Protein AF-A0A7S2GBP8-F1 (afdb_monomer_lite)

pLDDT: mean 87.93, std 7.8, range [59.88, 95.62]

Foldseek 3Di:
DVFVLQCCPVCVPVVQAPDWGWDWDWPDFQNADTDIDIDIDGDHPPDDPVVVVVVVVVSVVVVVVVVVVDDPVVVVVVVVVVVVVVPDDDPDPVVVVVVCVSCVRNVVVPPPD

Radius of gyration: 17.4 Å; chains: 1; bounding box: 40×30×46 Å

Organism: NCBI:txid236787

Sequence (113 aa):
IIKEPAFTTLRTREQLGYVVSAYVMDFGAGRGSPVSTLCVSILSKTHSPPMIEERSKIFLANFLAELSGTSDEDLQKHKASLTTKLLEPPKRLSAEFAQWWGEIQYDDCQWER

InterPro domains:
  IPR011249 Metalloenzyme, LuxS/M16 peptidase-like [SSF63411] (2-112)
  IPR050626 Peptidase M16 [PTHR43690] (1-106)
  IPR054734 Coenzyme PQQ synthesis protein F-like, C-terminal lobe, domain 4 [PF22456] (2-101)

Structure (mmCIF, N/CA/C/O backbone):
data_AF-A0A7S2GBP8-F1
#
_entry.id   AF-A0A7S2GBP8-F1
#
loop_
_atom_site.group_PDB
_atom_site.id
_atom_site.type_symbol
_atom_site.label_atom_id
_atom_site.label_alt_id
_atom_site.label_comp_id
_atom_site.label_asym_id
_atom_site.label_entity_id
_atom_site.label_seq_id
_atom_site.pdbx_PDB_ins_code
_atom_site.Cartn_x
_atom_site.Cartn_y
_atom_site.Cartn_z
_atom_site.occupancy
_atom_site.B_iso_or_equiv
_atom_site.auth_seq_id
_atom_site.auth_comp_id
_atom_site.auth_asym_id
_atom_site.auth_atom_id
_atom_site.pdbx_PDB_model_num
ATOM 1 N N . ILE A 1 1 ? -5.095 4.882 -3.310 1.00 90.12 1 ILE A N 1
ATOM 2 C CA . ILE A 1 1 ? -6.396 4.936 -2.608 1.00 90.12 1 ILE A CA 1
ATOM 3 C C . ILE A 1 1 ? -6.261 4.334 -1.209 1.00 90.12 1 ILE A C 1
ATOM 5 O O . ILE A 1 1 ? -6.113 5.113 -0.290 1.00 90.12 1 ILE A O 1
ATOM 9 N N . ILE A 1 2 ? -6.119 3.011 -1.031 1.00 92.06 2 ILE A N 1
ATOM 10 C CA . ILE A 1 2 ? -6.108 2.355 0.304 1.00 92.06 2 ILE A CA 1
ATOM 11 C C . ILE A 1 2 ? -5.004 2.781 1.296 1.00 92.06 2 ILE A C 1
ATOM 13 O O . ILE A 1 2 ? -5.189 2.683 2.506 1.00 92.06 2 ILE A O 1
ATOM 17 N N . LYS A 1 3 ? -3.847 3.253 0.812 1.00 91.12 3 LYS A N 1
ATOM 18 C CA . LYS A 1 3 ? -2.674 3.538 1.659 1.00 91.12 3 LYS A CA 1
ATOM 19 C C . LYS A 1 3 ? -2.955 4.557 2.770 1.00 91.12 3 LYS A C 1
ATOM 21 O O . LYS A 1 3 ? -2.490 4.365 3.889 1.00 91.12 3 LYS A O 1
ATOM 26 N N . GLU A 1 4 ? -3.672 5.633 2.456 1.00 91.62 4 GLU A N 1
ATOM 27 C CA . GLU A 1 4 ? -3.975 6.697 3.420 1.00 91.62 4 GLU A CA 1
ATOM 28 C C . GLU A 1 4 ? -5.073 6.269 4.415 1.00 91.62 4 GLU A C 1
ATOM 30 O O . GLU A 1 4 ? -4.784 6.295 5.613 1.00 91.62 4 GLU A O 1
ATOM 35 N N . PRO A 1 5 ? -6.224 5.708 3.989 1.00 92.75 5 PRO A N 1
ATOM 36 C CA . PRO A 1 5 ? -7.242 5.181 4.900 1.00 92.75 5 PRO A CA 1
ATOM 37 C C . PRO A 1 5 ? -6.733 4.083 5.839 1.00 92.75 5 PRO A C 1
ATOM 39 O O . PRO A 1 5 ? -7.116 4.053 7.012 1.00 92.75 5 PRO A O 1
ATOM 42 N N . ALA A 1 6 ? -5.843 3.204 5.359 1.00 93.06 6 ALA A N 1
ATOM 43 C CA . ALA A 1 6 ? -5.216 2.172 6.185 1.00 93.06 6 ALA A CA 1
ATOM 44 C C . ALA A 1 6 ? -4.378 2.784 7.312 1.00 93.06 6 ALA A C 1
ATOM 46 O O . ALA A 1 6 ? -4.475 2.355 8.460 1.00 93.06 6 ALA A O 1
ATOM 47 N N . PHE A 1 7 ? -3.592 3.818 7.006 1.00 92.06 7 PHE A N 1
ATOM 48 C CA . PHE A 1 7 ? -2.838 4.545 8.018 1.00 92.06 7 PHE A CA 1
ATOM 49 C C . PHE A 1 7 ? -3.792 5.276 8.974 1.00 92.06 7 PHE A C 1
ATOM 51 O O . PHE A 1 7 ? -3.764 5.051 10.180 1.00 92.06 7 PHE A O 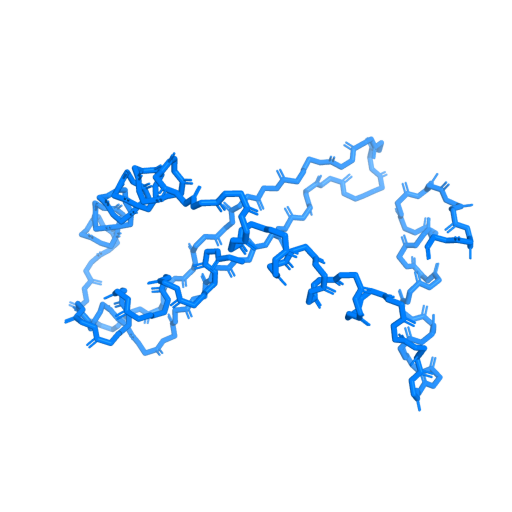1
ATOM 58 N N . THR A 1 8 ? -4.717 6.080 8.459 1.00 93.12 8 THR A N 1
ATOM 59 C CA . THR A 1 8 ? -5.647 6.856 9.288 1.00 93.12 8 THR A CA 1
ATOM 60 C C . THR A 1 8 ? -6.477 5.968 10.225 1.00 93.12 8 THR A C 1
ATOM 62 O O . THR A 1 8 ? -6.626 6.280 11.407 1.00 93.12 8 THR A O 1
ATOM 65 N N . THR A 1 9 ? -6.963 4.820 9.759 1.00 93.31 9 THR A N 1
ATOM 66 C CA . THR A 1 9 ? -7.787 3.925 10.583 1.00 93.31 9 THR A CA 1
ATOM 67 C C . THR A 1 9 ? -6.939 3.102 11.545 1.00 93.31 9 THR A C 1
ATOM 69 O O . THR A 1 9 ? -7.068 3.246 12.758 1.00 93.31 9 THR A O 1
ATOM 72 N N . LEU A 1 10 ? -6.025 2.280 11.030 1.00 92.88 10 LEU A N 1
ATOM 73 C CA . LEU A 1 10 ? -5.317 1.283 11.837 1.00 92.88 10 LEU A CA 1
ATOM 74 C C . LEU A 1 10 ? -4.214 1.916 12.704 1.00 92.88 10 LEU A C 1
ATOM 76 O O . LEU A 1 10 ? -3.960 1.452 13.817 1.00 92.88 10 LEU A 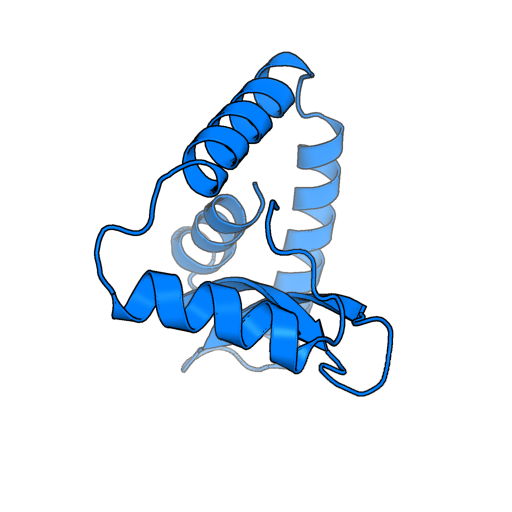O 1
ATOM 80 N N . ARG A 1 11 ? -3.561 2.989 12.225 1.00 91.50 11 ARG A N 1
ATOM 81 C CA . ARG A 1 11 ? -2.495 3.692 12.963 1.00 91.50 11 ARG A CA 1
ATOM 82 C C . ARG A 1 11 ? -3.021 4.822 13.837 1.00 91.50 11 ARG A C 1
ATOM 84 O O . ARG A 1 11 ? -2.607 4.906 14.994 1.00 91.50 11 ARG A O 1
ATOM 91 N N . THR A 1 12 ? -3.844 5.712 13.284 1.00 90.81 12 THR A N 1
ATOM 92 C CA . THR A 1 12 ? -4.232 6.953 13.978 1.00 90.81 12 THR A CA 1
ATOM 93 C C . THR A 1 12 ? -5.433 6.743 14.894 1.00 90.81 12 THR A C 1
ATOM 95 O O . THR A 1 12 ? -5.381 7.148 16.053 1.00 90.81 12 THR A O 1
ATOM 98 N N . ARG A 1 13 ? -6.500 6.093 14.412 1.00 92.62 13 ARG A N 1
ATOM 99 C CA . ARG A 1 13 ? -7.727 5.877 15.200 1.00 92.62 13 ARG A CA 1
ATOM 100 C C . ARG A 1 13 ? -7.607 4.686 16.146 1.00 92.62 13 ARG A C 1
ATOM 102 O O . ARG A 1 13 ? -7.852 4.826 17.337 1.00 92.62 13 ARG A O 1
ATOM 109 N N . GLU A 1 14 ? -7.212 3.529 15.625 1.00 91.44 14 GLU A N 1
ATOM 110 C CA . GLU A 1 14 ? -7.178 2.273 16.387 1.00 91.44 14 GLU A CA 1
ATOM 111 C C . GLU A 1 14 ? -5.857 2.027 17.122 1.00 91.44 14 GLU A C 1
ATOM 113 O O . GLU A 1 14 ? -5.795 1.171 17.998 1.00 91.44 14 GLU A O 1
ATOM 118 N N . GLN A 1 15 ? -4.803 2.775 16.777 1.00 90.88 15 GLN A N 1
ATOM 119 C CA . GLN A 1 15 ? -3.490 2.723 17.431 1.00 90.88 15 GLN A CA 1
ATOM 120 C C . GLN A 1 15 ? -2.895 1.306 17.539 1.00 90.88 15 GLN A C 1
ATOM 122 O O . GLN A 1 15 ? -2.193 0.980 18.498 1.00 90.88 15 GLN A O 1
ATOM 127 N N . LEU A 1 16 ? -3.127 0.462 16.527 1.00 86.62 16 LEU A N 1
ATOM 128 C CA . LEU A 1 16 ? -2.737 -0.951 16.565 1.00 86.62 16 LEU A CA 1
ATOM 129 C C . LEU A 1 16 ? -1.224 -1.163 16.577 1.00 86.62 16 LEU A C 1
ATOM 131 O O . LEU A 1 16 ? -0.755 -2.198 17.038 1.00 86.62 16 LEU A O 1
ATOM 135 N N . GLY A 1 17 ? -0.438 -0.207 16.092 1.00 83.75 17 GLY A N 1
ATOM 136 C CA . GLY A 1 17 ? 1.017 -0.305 16.043 1.00 83.75 17 GLY A CA 1
ATOM 137 C C . GLY A 1 17 ? 1.655 1.011 15.632 1.00 83.75 17 GLY A C 1
ATOM 138 O O . GLY A 1 17 ? 0.951 1.929 15.234 1.00 83.75 17 GLY A O 1
ATOM 139 N N . TYR A 1 18 ? 2.982 1.127 15.729 1.00 79.81 18 TYR A N 1
ATOM 140 C CA . TYR A 1 18 ? 3.687 2.340 15.286 1.00 79.81 18 TYR A CA 1
ATOM 141 C C . TYR A 1 18 ? 3.891 2.356 13.766 1.00 79.81 18 TYR A C 1
ATOM 143 O O . TYR A 1 18 ? 3.751 3.406 13.136 1.00 79.81 18 TYR A O 1
ATOM 151 N N . VAL A 1 19 ? 4.196 1.191 13.185 1.00 87.75 19 VAL A N 1
ATOM 152 C CA . VAL A 1 19 ? 4.395 1.017 11.742 1.00 87.75 19 VAL A CA 1
ATOM 153 C C . VAL A 1 19 ? 3.165 0.327 11.174 1.00 87.75 19 VAL A C 1
ATOM 155 O O . VAL A 1 19 ? 2.883 -0.816 11.525 1.00 87.75 19 VAL A O 1
ATOM 158 N N . VAL A 1 20 ? 2.445 1.030 10.306 1.00 92.12 20 VAL A N 1
ATOM 159 C CA . VAL A 1 20 ? 1.309 0.507 9.543 1.00 92.12 20 VAL A CA 1
ATOM 160 C C . VAL A 1 20 ? 1.514 0.909 8.093 1.00 92.12 20 VAL A C 1
ATOM 162 O O . VAL A 1 20 ? 1.712 2.090 7.799 1.00 92.12 20 VAL A O 1
ATOM 165 N N . SER A 1 21 ? 1.467 -0.055 7.184 1.00 91.44 21 SER A N 1
ATOM 166 C CA . SER A 1 21 ? 1.552 0.201 5.751 1.00 91.44 21 SER A CA 1
ATOM 167 C C . SER A 1 21 ? 0.603 -0.703 4.973 1.00 91.44 21 SER A C 1
ATOM 169 O O . SER A 1 21 ? 0.417 -1.869 5.306 1.00 91.44 21 SER A O 1
ATOM 171 N N . ALA A 1 22 ? 0.017 -0.148 3.913 1.00 93.31 22 ALA A N 1
ATOM 172 C CA . ALA A 1 22 ? -0.688 -0.901 2.886 1.00 93.31 22 ALA A CA 1
ATOM 173 C C . ALA A 1 22 ? -0.022 -0.626 1.535 1.00 93.31 22 ALA A C 1
ATOM 175 O O . ALA A 1 22 ? 0.233 0.535 1.188 1.00 93.31 22 ALA A O 1
ATOM 176 N N . TYR A 1 23 ? 0.310 -1.685 0.807 1.00 91.94 23 TYR A N 1
ATOM 177 C CA . TYR A 1 23 ? 1.048 -1.616 -0.451 1.00 91.94 23 TYR A CA 1
ATOM 178 C C . TYR A 1 23 ? 0.764 -2.843 -1.319 1.00 91.94 23 TYR A C 1
ATOM 180 O O . TYR A 1 23 ? 0.251 -3.852 -0.839 1.00 91.94 23 TYR A O 1
ATOM 188 N N . VAL A 1 24 ? 1.081 -2.731 -2.606 1.00 90.31 24 VAL A N 1
ATOM 189 C CA . VAL A 1 24 ? 1.045 -3.858 -3.540 1.00 90.31 24 VAL A CA 1
ATOM 190 C C . VAL A 1 24 ? 2.426 -4.499 -3.560 1.00 90.31 24 VAL A C 1
ATOM 192 O O . VAL A 1 24 ? 3.434 -3.791 -3.542 1.00 90.31 24 VAL A O 1
ATOM 195 N N . MET A 1 25 ? 2.460 -5.824 -3.550 1.00 86.62 25 MET A N 1
ATOM 196 C CA . MET A 1 25 ? 3.664 -6.624 -3.719 1.00 86.62 25 MET A CA 1
ATOM 197 C C . MET A 1 25 ? 3.407 -7.664 -4.801 1.00 86.62 25 MET A C 1
ATOM 199 O O . MET A 1 25 ? 2.388 -8.351 -4.765 1.00 86.62 25 MET A O 1
ATOM 203 N N . ASP A 1 26 ? 4.353 -7.802 -5.720 1.00 85.06 26 ASP A N 1
ATOM 204 C CA . ASP A 1 26 ? 4.322 -8.837 -6.743 1.00 85.06 26 ASP A CA 1
ATOM 205 C C . ASP A 1 26 ? 5.076 -10.074 -6.251 1.00 85.06 26 ASP A C 1
ATOM 207 O O . ASP A 1 26 ? 6.228 -9.995 -5.815 1.00 85.06 26 ASP A O 1
ATOM 211 N N . PHE A 1 27 ? 4.415 -11.230 -6.296 1.00 81.06 27 PHE A N 1
ATOM 212 C CA . PHE A 1 27 ? 5.020 -12.518 -5.967 1.00 81.06 27 PHE A CA 1
ATOM 213 C C . PHE A 1 27 ? 5.341 -13.305 -7.235 1.00 81.06 27 PHE A C 1
ATOM 215 O O . PHE A 1 27 ? 4.555 -13.336 -8.180 1.00 81.06 27 PHE A O 1
ATOM 222 N N . GLY A 1 28 ? 6.482 -13.999 -7.223 1.00 74.75 28 GLY A N 1
ATOM 223 C CA . GLY A 1 28 ? 6.878 -14.889 -8.318 1.00 74.75 28 GLY A CA 1
ATOM 224 C C . GLY A 1 28 ? 7.662 -14.220 -9.448 1.00 74.75 28 GLY A C 1
ATOM 225 O O . GLY A 1 28 ? 7.725 -14.792 -10.533 1.00 74.75 28 GLY A O 1
ATOM 226 N N . ALA A 1 29 ? 8.287 -13.063 -9.195 1.00 64.25 29 ALA A N 1
ATOM 227 C CA . ALA A 1 29 ? 9.210 -12.420 -10.134 1.00 64.25 29 ALA A CA 1
ATOM 228 C C . ALA A 1 29 ? 10.212 -13.440 -10.719 1.00 64.25 29 ALA A C 1
ATOM 230 O O . ALA A 1 29 ? 10.865 -14.171 -9.966 1.00 64.25 29 ALA A O 1
ATOM 231 N N . GLY A 1 30 ? 10.294 -13.520 -12.051 1.00 62.66 30 GLY A N 1
ATOM 232 C CA . GLY A 1 30 ? 11.181 -14.441 -12.771 1.00 62.66 30 GLY A CA 1
ATOM 233 C C . GLY A 1 30 ? 10.686 -15.890 -12.908 1.00 62.66 30 GLY A C 1
ATOM 234 O O . GLY A 1 30 ? 11.446 -16.750 -13.345 1.00 62.66 30 GLY A O 1
ATOM 235 N N . ARG A 1 31 ? 9.435 -16.204 -12.533 1.00 63.53 31 ARG A N 1
ATOM 236 C CA . ARG A 1 31 ? 8.804 -17.527 -12.754 1.00 63.53 31 ARG A CA 1
ATOM 237 C C . ARG A 1 31 ? 7.600 -17.468 -13.709 1.00 63.53 31 ARG A C 1
ATOM 239 O O . AR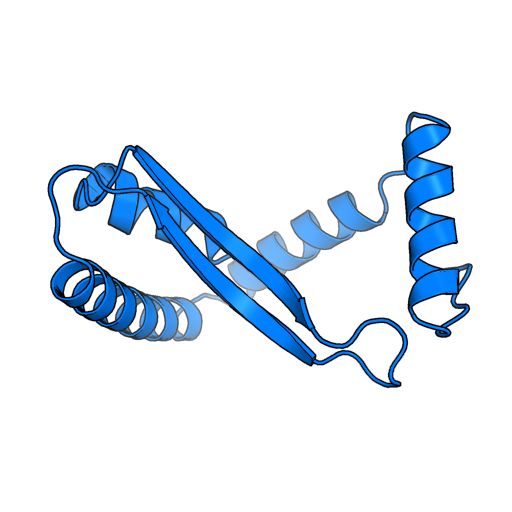G A 1 31 ? 6.719 -18.322 -13.623 1.00 63.53 31 ARG A O 1
ATOM 246 N N . GLY A 1 32 ? 7.560 -16.477 -14.601 1.00 68.31 32 GLY A N 1
ATOM 247 C CA . GLY A 1 32 ? 6.423 -16.180 -15.481 1.00 68.31 32 GLY A CA 1
ATOM 248 C C . GLY A 1 32 ? 5.608 -14.983 -14.981 1.00 68.31 32 GLY A C 1
ATOM 249 O O . GLY A 1 32 ? 6.172 -14.071 -14.382 1.00 68.31 32 GLY A O 1
ATOM 250 N N . SER A 1 33 ? 4.287 -14.989 -15.212 1.00 69.81 33 SER A N 1
ATOM 251 C CA . SER A 1 33 ? 3.407 -13.868 -14.850 1.00 69.81 33 SER A CA 1
ATOM 252 C C . SER A 1 33 ? 3.351 -13.651 -13.330 1.00 69.81 33 SER A C 1
ATOM 254 O O . SER A 1 33 ? 2.894 -14.546 -12.609 1.00 69.81 33 SER A O 1
ATOM 256 N N . PRO A 1 34 ? 3.782 -12.483 -12.823 1.00 75.00 34 PRO A N 1
ATOM 257 C CA . PRO A 1 34 ? 3.740 -12.192 -11.399 1.00 75.00 34 PRO A CA 1
ATOM 258 C C . PRO A 1 34 ? 2.297 -12.104 -10.892 1.00 75.00 34 PRO A C 1
ATOM 260 O O . PRO A 1 34 ? 1.392 -11.646 -11.591 1.00 75.00 34 PRO A O 1
ATOM 263 N N . VAL A 1 35 ? 2.084 -12.521 -9.643 1.00 84.62 35 VAL A N 1
ATOM 264 C CA . VAL A 1 35 ? 0.797 -12.354 -8.958 1.00 84.62 35 VAL A CA 1
ATOM 265 C C . VAL A 1 35 ? 0.874 -11.128 -8.061 1.00 84.62 35 VAL A C 1
ATOM 267 O O . VAL A 1 35 ? 1.539 -11.148 -7.020 1.00 84.62 35 VAL A O 1
ATOM 270 N N . SER A 1 36 ? 0.165 -10.067 -8.441 1.00 86.38 36 SER A N 1
ATOM 271 C CA . SER A 1 36 ? 0.046 -8.863 -7.621 1.00 86.38 36 SER A CA 1
ATOM 272 C C . SER A 1 36 ? -0.859 -9.111 -6.419 1.00 86.38 36 SER A C 1
ATOM 274 O O . SER A 1 36 ? -2.016 -9.512 -6.550 1.00 86.38 36 SER A O 1
ATOM 276 N N . THR A 1 37 ? -0.333 -8.846 -5.227 1.00 89.25 37 THR A N 1
ATOM 277 C CA . THR A 1 37 ? -1.017 -9.055 -3.949 1.00 89.25 37 THR A CA 1
ATOM 278 C C . THR A 1 37 ? -1.108 -7.747 -3.176 1.00 89.25 37 THR A C 1
ATOM 280 O O . THR A 1 37 ? -0.148 -6.979 -3.103 1.00 89.25 37 THR A O 1
ATOM 283 N N . LEU A 1 38 ? -2.265 -7.491 -2.564 1.00 90.94 38 LEU A N 1
ATOM 284 C CA . LEU A 1 38 ? -2.430 -6.403 -1.607 1.00 90.94 38 LEU A CA 1
ATOM 285 C C . LEU A 1 38 ? -1.954 -6.861 -0.225 1.00 90.94 38 LEU A C 1
ATOM 287 O O . LEU A 1 38 ? -2.526 -7.775 0.365 1.00 90.94 38 LEU A O 1
ATOM 291 N N . CYS A 1 39 ? -0.949 -6.178 0.309 1.00 91.88 39 CYS A N 1
ATOM 292 C CA . CYS A 1 39 ? -0.382 -6.456 1.620 1.00 91.88 39 CYS A CA 1
ATOM 293 C C . CYS A 1 39 ? -0.727 -5.335 2.603 1.00 91.88 39 CYS A C 1
ATOM 295 O O . CYS A 1 39 ? -0.546 -4.152 2.303 1.00 91.88 39 CYS A O 1
ATOM 297 N N . VAL A 1 40 ? -1.171 -5.715 3.803 1.00 91.94 40 VAL A N 1
ATOM 298 C CA . VAL A 1 40 ? -1.285 -4.827 4.968 1.00 91.94 40 VAL A CA 1
ATOM 299 C C . VAL A 1 40 ? -0.300 -5.323 6.020 1.00 91.94 40 V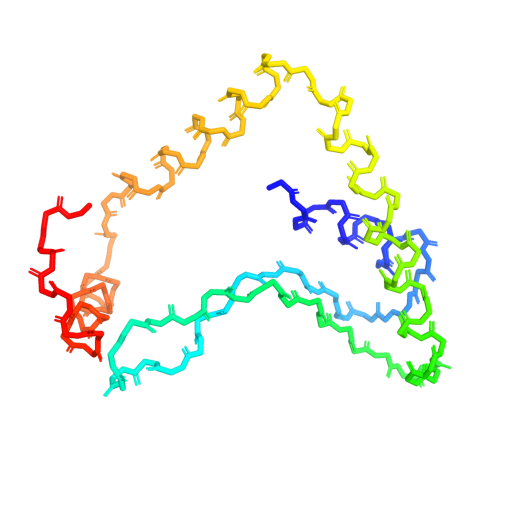AL A C 1
ATOM 301 O O . VAL A 1 40 ? -0.395 -6.456 6.483 1.00 91.94 40 VAL A O 1
ATOM 304 N N . SER A 1 41 ? 0.677 -4.494 6.374 1.00 92.12 41 SER A N 1
ATOM 305 C CA . SER A 1 41 ? 1.716 -4.827 7.349 1.00 92.12 41 SER A CA 1
ATOM 306 C C . SER A 1 41 ? 1.596 -3.924 8.570 1.00 92.12 41 SER A C 1
ATOM 308 O O . SER A 1 41 ? 1.578 -2.698 8.446 1.00 92.12 41 SER A O 1
ATOM 310 N N . ILE A 1 42 ? 1.525 -4.533 9.755 1.00 93.69 42 ILE A N 1
ATOM 311 C CA . ILE A 1 42 ? 1.374 -3.834 11.034 1.00 93.69 42 ILE A CA 1
ATOM 312 C C . ILE A 1 42 ? 2.421 -4.371 12.005 1.00 93.69 42 ILE A C 1
ATOM 314 O O . ILE A 1 42 ? 2.462 -5.566 12.288 1.00 93.69 42 ILE A O 1
ATOM 318 N N . LEU A 1 43 ? 3.249 -3.476 12.542 1.00 92.06 43 LEU A N 1
ATOM 319 C CA . LEU A 1 43 ? 4.175 -3.785 13.626 1.00 92.06 43 LEU A CA 1
ATOM 320 C C . LEU A 1 43 ? 3.615 -3.244 14.941 1.00 92.06 43 LEU A C 1
ATOM 322 O O . LEU A 1 43 ? 3.604 -2.028 15.176 1.00 92.06 43 LEU A O 1
ATOM 326 N N . SER A 1 44 ? 3.193 -4.160 15.810 1.00 91.62 44 SER A N 1
ATOM 327 C CA . SER A 1 44 ? 2.695 -3.853 17.149 1.00 91.62 44 SER A CA 1
ATOM 328 C C . SER A 1 44 ? 3.606 -4.412 18.231 1.00 91.62 44 SER A C 1
ATOM 330 O O . SER A 1 44 ? 4.168 -5.493 18.080 1.00 91.62 44 SER A O 1
ATOM 332 N N . LYS A 1 45 ? 3.723 -3.678 19.341 1.00 88.88 45 LYS A N 1
ATOM 333 C CA . LYS A 1 45 ? 4.343 -4.171 20.583 1.00 88.88 45 LYS A CA 1
ATOM 334 C C . LYS A 1 45 ? 3.310 -4.611 21.622 1.00 88.88 45 LYS A C 1
ATOM 336 O O . LYS A 1 45 ? 3.670 -5.283 22.578 1.00 88.88 45 LYS A O 1
ATOM 341 N N . THR A 1 46 ? 2.062 -4.176 21.468 1.00 89.50 46 THR A N 1
ATOM 342 C CA . THR A 1 46 ? 1.027 -4.247 22.509 1.00 89.50 46 THR A CA 1
ATOM 343 C C . THR A 1 46 ? -0.129 -5.165 22.135 1.00 89.50 46 THR A C 1
ATOM 345 O O . THR A 1 46 ? -0.754 -5.731 23.024 1.00 89.50 46 THR A O 1
ATOM 348 N N . HIS A 1 47 ? -0.406 -5.334 20.842 1.00 91.12 47 HIS A N 1
ATOM 349 C CA . HIS A 1 47 ? -1.525 -6.135 20.353 1.00 91.12 47 HIS A CA 1
ATOM 350 C C . HIS A 1 47 ? -1.038 -7.480 19.816 1.00 91.12 47 HIS A C 1
ATOM 352 O O . HIS A 1 47 ? 0.024 -7.570 19.196 1.00 91.12 47 HIS A O 1
ATOM 358 N N . SER A 1 48 ? -1.826 -8.529 20.048 1.00 93.31 48 SER A N 1
ATOM 359 C CA . SER A 1 48 ? -1.517 -9.875 19.572 1.00 93.31 48 SER A CA 1
ATOM 360 C C . SER A 1 48 ? -1.825 -10.027 18.073 1.00 93.31 48 SER A C 1
ATOM 362 O O . SER A 1 48 ? -2.718 -9.347 17.556 1.00 93.31 48 SER A O 1
ATOM 364 N N . PRO A 1 49 ? -1.136 -10.940 17.359 1.00 93.19 49 PRO A N 1
ATOM 365 C CA . PRO A 1 49 ? -1.394 -11.169 15.938 1.00 93.19 49 PRO A CA 1
ATOM 366 C C . PRO A 1 49 ? -2.864 -11.475 15.586 1.00 93.19 49 PRO A C 1
ATOM 368 O O . PRO A 1 49 ? -3.349 -10.877 14.627 1.00 93.19 49 PRO A O 1
ATOM 371 N N . PRO A 1 50 ? -3.619 -12.294 16.353 1.00 95.19 50 PRO A N 1
ATOM 372 C CA . PRO A 1 50 ? -5.029 -12.558 16.044 1.00 95.19 50 PRO A CA 1
ATOM 373 C C . PRO A 1 50 ? -5.920 -11.312 16.112 1.00 95.19 50 PRO A C 1
ATOM 375 O O . PRO A 1 50 ? -6.776 -11.119 15.253 1.00 95.19 50 PRO A O 1
ATOM 378 N N . MET A 1 51 ? -5.691 -10.424 17.090 1.00 93.00 51 MET A N 1
ATOM 379 C CA . MET A 1 51 ? -6.435 -9.161 17.182 1.00 93.00 51 MET A CA 1
ATOM 380 C C . MET A 1 51 ? -6.133 -8.258 15.985 1.00 93.00 51 MET A C 1
ATOM 382 O O . MET A 1 51 ? -7.031 -7.642 15.419 1.00 93.00 51 MET A O 1
ATOM 386 N N . ILE A 1 52 ? -4.864 -8.184 15.581 1.00 93.31 52 ILE A N 1
ATOM 387 C CA . ILE A 1 52 ? -4.447 -7.388 14.423 1.00 93.31 52 ILE A CA 1
ATOM 388 C C . ILE A 1 52 ? -5.094 -7.925 13.144 1.00 93.31 52 ILE A C 1
ATOM 390 O O . ILE A 1 52 ? -5.566 -7.138 12.323 1.00 93.31 52 ILE A O 1
ATOM 394 N N . GLU A 1 53 ? -5.144 -9.246 12.978 1.00 94.00 53 GLU A N 1
ATOM 395 C CA . GLU A 1 53 ? -5.799 -9.891 11.842 1.00 94.00 53 GLU A CA 1
ATOM 396 C C . GLU A 1 53 ? -7.296 -9.556 11.793 1.00 94.00 53 GLU A C 1
ATOM 398 O O . GLU A 1 53 ? -7.796 -9.129 10.752 1.00 94.00 53 GLU A O 1
ATOM 403 N N . GLU A 1 54 ? -8.003 -9.693 12.916 1.00 95.25 54 GLU A N 1
ATOM 404 C CA . GLU A 1 54 ? -9.429 -9.373 13.019 1.00 95.25 54 GLU A CA 1
ATOM 405 C C . GLU A 1 54 ? -9.705 -7.911 12.645 1.00 95.25 54 GLU A C 1
ATOM 407 O O . GLU A 1 54 ? -10.538 -7.628 11.779 1.00 95.25 54 GLU A O 1
ATOM 412 N N . ARG A 1 55 ? -8.956 -6.970 13.229 1.00 94.25 55 ARG A N 1
ATOM 413 C CA . ARG A 1 55 ? -9.105 -5.538 12.930 1.00 94.25 55 ARG A CA 1
ATOM 414 C C . ARG A 1 55 ? -8.763 -5.212 11.480 1.00 94.25 55 ARG A C 1
ATOM 416 O O . ARG A 1 55 ? -9.457 -4.413 10.856 1.00 94.25 55 ARG A O 1
ATOM 423 N N . SER A 1 56 ? -7.758 -5.875 10.913 1.00 93.62 56 SER A N 1
ATOM 424 C CA . SER A 1 56 ? -7.404 -5.722 9.498 1.00 93.62 56 SER A CA 1
ATOM 425 C C . SER A 1 56 ? -8.527 -6.209 8.579 1.00 93.62 56 SER A C 1
ATOM 427 O O . SER A 1 56 ? -8.845 -5.531 7.604 1.00 93.62 56 SER A O 1
ATOM 429 N N . LYS A 1 57 ? -9.179 -7.335 8.900 1.00 94.81 57 LYS A N 1
ATOM 430 C CA . LYS A 1 57 ? -10.339 -7.841 8.144 1.00 94.81 57 LYS A CA 1
ATOM 431 C C . LYS A 1 57 ? -11.523 -6.878 8.205 1.00 94.81 57 LYS A C 1
ATOM 433 O O . LYS A 1 57 ? -12.119 -6.589 7.170 1.00 94.81 57 LYS A O 1
ATOM 438 N N . ILE A 1 58 ? -11.827 -6.344 9.390 1.00 95.62 58 ILE A N 1
ATOM 439 C CA . ILE A 1 58 ? -12.889 -5.343 9.574 1.00 95.62 58 ILE A CA 1
ATOM 440 C C . ILE A 1 58 ? -12.583 -4.081 8.760 1.00 95.62 58 ILE A C 1
ATOM 442 O O . ILE A 1 58 ? -13.450 -3.584 8.042 1.00 95.62 58 ILE A O 1
ATOM 446 N N . PHE A 1 59 ? -11.344 -3.587 8.817 1.00 95.12 59 PHE A N 1
ATOM 447 C CA . PHE A 1 59 ? -10.910 -2.448 8.010 1.00 95.12 59 PHE A CA 1
ATOM 448 C C . PHE A 1 59 ? -11.095 -2.705 6.511 1.00 95.12 59 PHE A C 1
ATOM 450 O O . PHE A 1 59 ? -11.661 -1.858 5.827 1.00 95.12 59 PHE A O 1
ATOM 457 N N . LEU A 1 60 ? -10.666 -3.864 6.001 1.00 94.81 60 LEU A N 1
ATOM 458 C CA . LEU A 1 60 ? -10.796 -4.198 4.580 1.00 94.81 60 LEU A CA 1
ATOM 459 C C . LEU A 1 60 ? -12.260 -4.259 4.129 1.00 94.81 60 LEU A C 1
ATOM 461 O O . LEU A 1 60 ? -12.581 -3.744 3.060 1.00 94.81 60 LEU A O 1
ATOM 465 N N . ALA A 1 61 ? -13.147 -4.837 4.943 1.00 95.06 61 ALA A N 1
ATOM 466 C CA . ALA A 1 61 ? -14.578 -4.883 4.646 1.00 95.06 61 ALA A CA 1
ATOM 467 C C . ALA A 1 61 ? -15.192 -3.474 4.581 1.00 95.06 61 ALA A C 1
ATOM 469 O O . ALA A 1 61 ? -15.900 -3.147 3.628 1.00 95.06 61 ALA A O 1
ATOM 470 N N . ASN A 1 62 ? -14.866 -2.617 5.552 1.00 94.00 62 ASN A N 1
ATOM 471 C CA . ASN A 1 62 ? -15.346 -1.234 5.589 1.00 94.00 62 ASN A CA 1
ATOM 472 C C . ASN A 1 62 ? -14.791 -0.406 4.424 1.00 94.00 62 ASN A C 1
ATOM 474 O O . ASN A 1 62 ? -15.534 0.325 3.773 1.00 94.00 62 ASN A O 1
ATOM 478 N N . PHE A 1 63 ? -13.500 -0.556 4.127 1.00 93.56 63 PHE A N 1
ATOM 479 C CA . PHE A 1 63 ? -12.853 0.138 3.021 1.00 93.56 63 PHE A CA 1
ATOM 480 C C . PHE A 1 63 ? -13.441 -0.274 1.666 1.00 93.56 63 PHE A C 1
ATOM 482 O O . PHE A 1 63 ? -13.586 0.564 0.783 1.00 93.56 63 PHE A O 1
ATOM 489 N N . LEU A 1 64 ? -13.823 -1.542 1.486 1.00 93.25 64 LEU A N 1
ATOM 490 C CA . LEU A 1 64 ? -14.475 -1.997 0.256 1.00 93.25 64 LEU A CA 1
ATOM 491 C C . LEU A 1 64 ? -15.860 -1.358 0.065 1.00 93.25 64 LEU A C 1
ATOM 493 O O . LEU A 1 64 ? -16.215 -0.985 -1.057 1.00 93.25 64 LEU A O 1
ATOM 497 N N . ALA A 1 65 ? -16.621 -1.183 1.147 1.00 92.50 65 ALA A N 1
ATOM 498 C CA . ALA A 1 65 ? -17.893 -0.464 1.108 1.00 92.50 65 ALA A CA 1
ATOM 499 C C . ALA A 1 65 ? -17.694 1.025 0.764 1.00 92.50 65 ALA A C 1
ATOM 501 O O . ALA A 1 65 ? -18.395 1.555 -0.095 1.00 92.50 65 ALA A O 1
ATOM 502 N N . GLU A 1 66 ? -16.699 1.677 1.370 1.00 91.25 66 GLU A N 1
ATOM 503 C CA . GLU A 1 66 ? -16.327 3.067 1.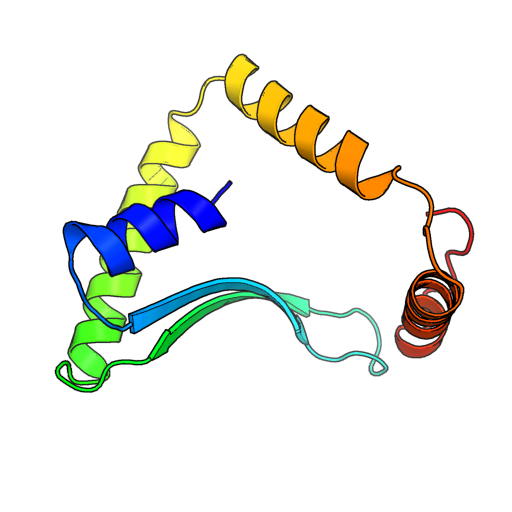071 1.00 91.25 66 GLU A CA 1
ATOM 504 C C . GLU A 1 66 ? -15.874 3.241 -0.388 1.00 91.25 66 GLU A C 1
ATOM 506 O O . GLU A 1 66 ? -16.317 4.155 -1.085 1.00 91.25 66 GLU A O 1
ATOM 511 N N . LEU A 1 67 ? -15.051 2.315 -0.887 1.00 91.19 67 LEU A N 1
ATOM 512 C CA . LEU A 1 67 ? -14.575 2.322 -2.267 1.00 91.19 67 LEU A CA 1
ATOM 513 C C . LEU A 1 67 ? -15.729 2.176 -3.267 1.00 91.19 67 LEU A C 1
ATOM 515 O O . LEU A 1 67 ? -15.725 2.831 -4.304 1.00 91.19 67 LEU A O 1
ATOM 519 N N . SER A 1 68 ? -16.732 1.359 -2.940 1.00 90.44 68 SER A N 1
ATOM 520 C CA . SER A 1 68 ? -17.925 1.169 -3.778 1.00 90.44 68 SER A CA 1
ATOM 521 C C . SER A 1 68 ? -18.826 2.409 -3.818 1.00 90.44 68 SER A C 1
ATOM 523 O O . SER A 1 68 ? -19.557 2.601 -4.784 1.00 90.44 68 SER A O 1
ATOM 525 N N . GLY A 1 69 ? -18.779 3.248 -2.779 1.00 88.19 69 GLY A N 1
ATOM 526 C CA . GLY A 1 69 ? -19.493 4.526 -2.714 1.00 88.19 69 GLY A CA 1
ATOM 527 C C . GLY A 1 69 ? -18.691 5.724 -3.231 1.00 88.19 69 GLY A C 1
ATOM 528 O O . GLY A 1 69 ? -19.192 6.846 -3.190 1.00 88.19 69 GLY A O 1
ATOM 529 N N . THR A 1 70 ? -17.452 5.518 -3.687 1.00 89.31 70 THR A N 1
ATOM 530 C CA . THR A 1 70 ? -16.607 6.597 -4.213 1.00 89.31 70 THR A CA 1
ATOM 531 C C . THR A 1 70 ? -17.182 7.110 -5.532 1.00 89.31 70 THR A C 1
ATOM 533 O O . THR A 1 70 ? -17.475 6.327 -6.433 1.00 89.31 70 THR A O 1
ATOM 536 N N . SER A 1 71 ? -17.338 8.432 -5.649 1.00 90.94 71 SER A N 1
ATOM 537 C CA . SER A 1 71 ? -17.831 9.061 -6.875 1.00 90.94 71 SER A CA 1
ATOM 538 C C . SER A 1 71 ? -16.860 8.851 -8.041 1.00 90.94 71 SER A C 1
ATOM 540 O O . SER A 1 71 ? -15.642 8.766 -7.847 1.00 90.94 71 SER A O 1
ATOM 542 N N . ASP A 1 72 ? -17.379 8.833 -9.271 1.00 91.44 72 ASP A N 1
ATOM 543 C CA . ASP A 1 72 ? -16.526 8.763 -10.460 1.00 91.44 72 ASP A CA 1
ATOM 544 C C . ASP A 1 72 ? -15.531 9.931 -10.508 1.00 91.44 72 ASP A C 1
ATOM 546 O O . ASP A 1 72 ? -14.371 9.735 -10.866 1.00 91.44 72 ASP A O 1
ATOM 550 N N . GLU A 1 73 ? -15.935 11.133 -10.088 1.00 92.75 73 GLU A N 1
ATOM 551 C CA . GLU A 1 73 ? -15.053 12.303 -10.046 1.00 92.75 73 GLU A CA 1
ATOM 552 C C . GLU A 1 73 ? -13.848 12.094 -9.121 1.00 92.75 73 GLU A C 1
ATOM 554 O O . GLU A 1 73 ? -12.711 12.398 -9.495 1.00 92.75 73 GLU A O 1
ATOM 559 N N . ASP A 1 74 ? -14.062 11.547 -7.924 1.00 90.12 74 ASP A N 1
ATOM 560 C CA . ASP A 1 74 ? -12.977 11.300 -6.972 1.00 90.12 74 ASP A CA 1
ATOM 561 C C . ASP A 1 74 ? -12.081 10.143 -7.423 1.00 90.12 74 ASP A C 1
ATOM 563 O O . ASP A 1 74 ? -10.851 10.219 -7.307 1.00 90.12 74 ASP A O 1
ATOM 567 N N . LEU A 1 75 ? -12.663 9.113 -8.046 1.00 91.12 75 LEU A N 1
ATOM 568 C CA . LEU A 1 75 ? -11.897 8.050 -8.694 1.00 91.12 75 LEU A CA 1
ATOM 569 C C . LEU A 1 75 ? -10.986 8.620 -9.795 1.00 91.12 75 LEU A C 1
ATOM 571 O O . LEU A 1 75 ? -9.816 8.236 -9.888 1.00 91.12 75 LEU A O 1
ATOM 575 N N . GLN A 1 76 ? -11.484 9.559 -10.606 1.00 92.69 76 GLN A N 1
ATOM 576 C CA . GLN A 1 76 ? -10.682 10.212 -11.643 1.00 92.69 76 GLN A CA 1
ATOM 577 C C . GLN A 1 76 ? -9.554 11.061 -11.054 1.00 92.69 76 GLN A C 1
ATOM 579 O O . GLN A 1 76 ? -8.432 10.994 -11.554 1.00 92.69 76 GLN A O 1
ATOM 584 N N . LYS A 1 77 ? -9.782 11.786 -9.950 1.00 93.12 77 LYS A N 1
ATOM 585 C CA . LYS A 1 77 ? -8.704 12.514 -9.248 1.00 93.12 77 LYS A CA 1
ATOM 586 C C . LYS A 1 77 ? -7.600 11.568 -8.778 1.00 93.12 77 LYS A C 1
ATOM 588 O O . LYS A 1 77 ? -6.412 11.878 -8.921 1.00 93.12 77 LYS A O 1
ATOM 593 N N . HIS A 1 78 ? -7.965 10.397 -8.253 1.00 91.50 78 HIS A N 1
ATOM 594 C CA . HIS A 1 78 ? -6.991 9.383 -7.852 1.00 91.50 78 HIS A CA 1
ATOM 595 C C . HIS A 1 78 ? -6.213 8.812 -9.040 1.00 91.50 78 HIS A C 1
ATOM 597 O O . HIS A 1 78 ? -4.994 8.664 -8.936 1.00 91.50 78 HIS A O 1
ATOM 603 N N . LYS A 1 79 ? -6.886 8.531 -10.164 1.00 92.12 79 LYS A N 1
ATOM 604 C CA . LYS A 1 79 ? -6.236 8.086 -11.406 1.00 92.12 79 LYS A CA 1
ATOM 605 C C . LYS A 1 79 ? -5.272 9.140 -11.937 1.00 92.12 79 LYS A C 1
ATOM 607 O O . LYS A 1 79 ? -4.109 8.821 -12.136 1.00 92.12 79 LYS A O 1
ATOM 612 N N . ALA A 1 80 ? -5.709 10.391 -12.067 1.00 92.88 80 ALA A N 1
ATOM 613 C CA . ALA A 1 80 ? -4.870 11.494 -12.531 1.00 92.88 80 ALA A CA 1
ATOM 614 C C . ALA A 1 80 ? -3.615 11.662 -11.661 1.00 92.88 80 ALA A C 1
ATOM 616 O O . ALA A 1 80 ? -2.503 11.747 -12.175 1.00 92.88 80 ALA A O 1
ATOM 617 N N . SER A 1 81 ? -3.777 11.620 -10.335 1.00 92.12 81 SER A N 1
ATOM 618 C CA . SER A 1 81 ? -2.650 11.687 -9.395 1.00 92.12 81 SER A CA 1
ATOM 619 C C . SER A 1 81 ? -1.668 10.522 -9.570 1.00 92.12 81 SER A C 1
ATOM 621 O O . SER A 1 81 ? -0.457 10.709 -9.447 1.00 92.12 81 SER A O 1
ATOM 623 N N . LEU A 1 82 ? -2.174 9.315 -9.852 1.00 91.25 82 LEU A N 1
ATOM 624 C CA . LEU A 1 82 ? -1.343 8.141 -10.119 1.00 91.25 82 LEU A CA 1
ATOM 625 C C . LEU A 1 82 ? -0.613 8.268 -11.461 1.00 91.25 82 LEU A C 1
ATOM 627 O O . LEU A 1 82 ? 0.588 8.022 -11.504 1.00 91.25 82 LEU A O 1
ATOM 631 N N . THR A 1 83 ? -1.301 8.705 -12.515 1.00 92.06 83 THR A N 1
ATOM 632 C CA . THR A 1 83 ? -0.719 8.936 -13.842 1.00 92.06 83 THR A CA 1
ATOM 633 C C . THR A 1 83 ? 0.427 9.938 -13.776 1.00 92.06 83 THR A C 1
ATOM 635 O O . THR A 1 83 ? 1.513 9.645 -14.262 1.00 92.06 83 THR A O 1
ATOM 638 N N . THR A 1 84 ? 0.242 11.077 -13.102 1.00 92.38 84 THR A N 1
ATOM 639 C CA . THR A 1 84 ? 1.315 12.070 -12.923 1.00 92.38 84 THR A CA 1
ATOM 640 C C . THR A 1 84 ? 2.536 11.476 -12.228 1.00 92.38 84 THR A C 1
ATOM 642 O O . THR A 1 84 ? 3.662 11.781 -12.600 1.00 92.38 84 THR A O 1
ATOM 645 N N . LYS A 1 85 ? 2.324 10.612 -11.228 1.00 88.50 85 LYS A N 1
ATOM 646 C CA . LYS A 1 85 ? 3.418 9.955 -10.509 1.00 88.50 85 LYS A CA 1
ATOM 647 C C . LYS A 1 85 ? 4.148 8.919 -11.370 1.00 88.50 85 LYS A C 1
ATOM 649 O O . LYS A 1 85 ? 5.351 8.760 -11.212 1.00 88.50 85 LYS A O 1
ATOM 654 N N . LEU A 1 86 ? 3.426 8.197 -12.226 1.00 87.06 86 LEU A N 1
ATOM 655 C CA . LEU A 1 86 ? 4.004 7.201 -13.133 1.00 87.06 86 LEU A CA 1
ATOM 656 C C . LEU A 1 86 ? 4.802 7.850 -14.270 1.00 87.06 86 LEU A C 1
ATOM 658 O O . LEU A 1 86 ? 5.855 7.344 -14.626 1.00 87.06 86 LEU A O 1
ATOM 662 N N . LEU A 1 87 ? 4.333 8.987 -14.790 1.00 89.25 87 LEU A N 1
ATOM 663 C CA . LEU A 1 87 ? 4.985 9.721 -15.880 1.00 89.25 87 LEU A CA 1
ATOM 664 C C . LEU A 1 87 ? 6.134 10.633 -15.415 1.00 89.25 87 LEU A C 1
ATOM 666 O 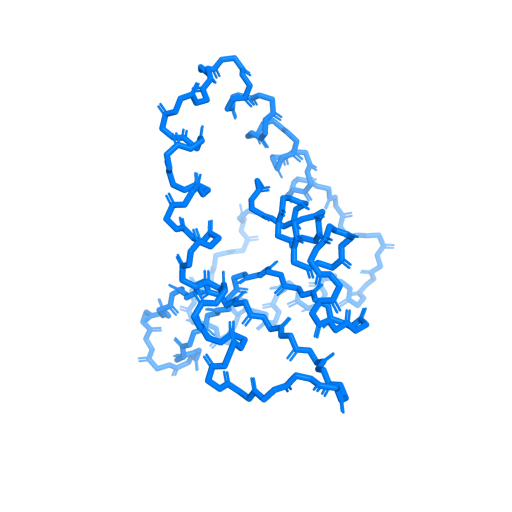O . LEU A 1 87 ? 6.753 11.309 -16.238 1.00 89.25 87 LEU A O 1
ATOM 670 N N . GLU A 1 88 ? 6.406 10.718 -14.110 1.00 89.06 88 GLU A N 1
ATOM 671 C CA . GLU A 1 88 ? 7.498 11.544 -13.595 1.00 89.06 88 GLU A CA 1
ATOM 672 C C . GLU A 1 88 ? 8.854 10.923 -13.983 1.00 89.06 88 GLU A C 1
ATOM 674 O O . GLU A 1 88 ? 9.149 9.800 -13.566 1.00 89.06 88 GLU A O 1
ATOM 679 N N . PRO A 1 89 ? 9.714 11.633 -14.738 1.00 87.75 89 PRO A N 1
ATOM 680 C CA . PRO A 1 89 ? 10.979 11.069 -15.188 1.00 87.75 89 PRO A CA 1
ATOM 681 C C . PRO A 1 89 ? 11.941 10.832 -14.012 1.00 87.75 89 PRO A C 1
ATOM 683 O O . PRO A 1 89 ? 11.962 11.613 -13.046 1.00 87.75 89 PRO A O 1
ATOM 686 N N . PRO A 1 90 ? 12.794 9.793 -14.085 1.00 88.25 90 PRO A N 1
ATOM 687 C CA . PRO A 1 90 ? 13.750 9.495 -13.032 1.00 88.25 90 PRO A CA 1
ATOM 688 C C . PRO A 1 90 ? 14.734 10.657 -12.856 1.00 88.25 90 PRO A C 1
ATOM 690 O O . PRO A 1 90 ? 15.490 11.026 -13.747 1.00 88.25 90 PRO A O 1
ATOM 693 N N . LYS A 1 91 ? 14.766 11.225 -11.648 1.00 91.25 91 LYS A N 1
ATOM 694 C CA . LYS A 1 91 ? 15.661 12.348 -11.301 1.00 91.25 91 LYS A CA 1
ATOM 695 C C . LYS A 1 91 ? 17.107 11.920 -11.025 1.00 91.25 91 LYS A C 1
ATOM 697 O O . LYS A 1 91 ? 17.959 12.765 -10.760 1.00 91.25 91 LYS A O 1
ATOM 702 N N . ARG A 1 92 ? 17.371 10.612 -10.962 1.00 92.81 92 ARG A N 1
ATOM 703 C CA . ARG A 1 92 ? 18.659 10.021 -10.575 1.00 92.81 92 ARG A CA 1
ATOM 704 C C . ARG A 1 92 ? 18.920 8.771 -11.404 1.00 92.81 92 ARG A C 1
ATOM 706 O O . ARG A 1 92 ? 18.010 7.966 -11.576 1.00 92.81 92 ARG A O 1
ATOM 713 N N . LEU A 1 93 ? 20.182 8.558 -11.777 1.00 91.94 93 LEU A N 1
ATOM 714 C CA . LEU A 1 93 ? 20.623 7.379 -12.532 1.00 91.94 93 LEU A CA 1
ATOM 715 C C . LEU A 1 93 ? 20.252 6.058 -11.840 1.00 91.94 93 LEU A C 1
ATOM 717 O O . LEU A 1 93 ? 19.873 5.095 -12.490 1.00 91.94 93 LEU A O 1
ATOM 721 N N . SER A 1 94 ? 20.312 6.009 -10.506 1.00 93.00 94 SER A N 1
ATOM 722 C CA . SER A 1 94 ? 19.931 4.806 -9.758 1.00 93.00 94 SER A CA 1
ATOM 723 C C . SER A 1 94 ? 18.443 4.464 -9.872 1.00 93.00 94 SER A C 1
ATOM 725 O O . SER A 1 94 ? 18.091 3.293 -9.784 1.00 93.00 94 SER A O 1
ATOM 727 N N . ALA A 1 95 ? 17.573 5.464 -10.054 1.00 89.06 95 ALA A N 1
ATOM 728 C CA . ALA A 1 95 ? 16.143 5.243 -10.248 1.00 89.06 95 ALA A CA 1
ATOM 729 C C . ALA A 1 95 ? 15.857 4.709 -11.657 1.00 89.06 95 ALA A C 1
ATOM 731 O O . ALA A 1 95 ? 15.095 3.759 -11.799 1.00 89.06 95 ALA A O 1
ATOM 732 N N . GLU A 1 96 ? 16.528 5.266 -12.667 1.00 88.94 96 GLU A N 1
ATOM 733 C CA . GLU A 1 96 ? 16.469 4.777 -14.048 1.00 88.94 96 GLU A CA 1
ATOM 734 C C . GLU A 1 96 ? 16.983 3.334 -14.146 1.00 88.94 96 GLU A C 1
ATOM 736 O O . GLU A 1 96 ? 16.281 2.456 -14.640 1.00 88.94 96 GLU A O 1
ATOM 741 N N . PHE A 1 97 ? 18.150 3.048 -13.560 1.00 91.75 97 PHE A N 1
ATOM 742 C CA . PHE A 1 97 ? 18.694 1.692 -13.505 1.00 91.75 97 PHE A CA 1
ATOM 743 C C . PHE A 1 97 ? 17.726 0.703 -12.840 1.00 91.75 97 PHE A C 1
ATOM 745 O O . PHE A 1 97 ? 17.529 -0.396 -13.348 1.00 91.75 97 PHE A O 1
ATOM 752 N N . ALA A 1 98 ? 17.100 1.082 -11.720 1.00 87.69 98 ALA A N 1
ATOM 753 C CA . ALA A 1 98 ? 16.153 0.216 -11.019 1.00 87.69 98 ALA A CA 1
ATOM 754 C C . ALA A 1 98 ? 14.899 -0.093 -11.853 1.00 87.69 98 ALA A C 1
ATOM 756 O O . ALA A 1 98 ? 14.415 -1.222 -11.810 1.00 87.69 98 ALA A O 1
ATOM 757 N N . GLN A 1 99 ? 14.394 0.881 -12.618 1.00 85.94 99 GLN A N 1
ATOM 758 C CA . GLN A 1 99 ? 13.264 0.675 -13.527 1.00 85.94 99 GLN A CA 1
ATOM 759 C C . GLN A 1 99 ? 13.615 -0.354 -14.607 1.00 85.94 99 GLN A C 1
ATOM 761 O O . GLN A 1 99 ? 12.899 -1.335 -14.782 1.00 85.94 99 GLN A O 1
ATOM 766 N N . TRP A 1 100 ? 14.759 -0.176 -15.269 1.00 87.56 100 TRP A N 1
ATOM 767 C CA . TRP A 1 100 ? 15.203 -1.062 -16.346 1.00 87.56 100 TRP A CA 1
ATOM 768 C C . TRP A 1 100 ? 15.525 -2.463 -15.827 1.00 87.56 100 TRP A C 1
ATOM 770 O O . TRP A 1 100 ? 15.203 -3.464 -16.461 1.00 87.56 100 TRP A O 1
ATOM 780 N N . TRP A 1 101 ? 16.134 -2.546 -14.644 1.00 86.94 101 TRP A N 1
ATOM 781 C CA . TRP A 1 101 ? 16.433 -3.821 -14.006 1.00 86.94 101 TRP A CA 1
ATOM 782 C C . TRP A 1 101 ? 15.167 -4.598 -13.629 1.00 86.94 101 TRP A C 1
ATOM 784 O O . TRP A 1 101 ? 15.155 -5.823 -13.729 1.00 86.94 101 TRP A O 1
ATOM 794 N N . GLY A 1 102 ? 14.097 -3.897 -13.236 1.00 82.38 102 GLY A N 1
ATOM 795 C CA . GLY A 1 102 ? 12.787 -4.503 -13.009 1.00 82.38 102 GLY A CA 1
ATOM 796 C C . GLY A 1 102 ? 12.277 -5.233 -14.252 1.00 82.38 102 GLY A C 1
ATOM 797 O O . GLY A 1 102 ? 11.988 -6.423 -14.173 1.00 82.38 102 GLY A O 1
ATOM 798 N N . GLU A 1 103 ? 12.255 -4.564 -15.406 1.00 82.56 103 GLU A N 1
ATOM 799 C CA . GLU A 1 103 ? 11.801 -5.154 -16.679 1.00 82.56 103 GLU A CA 1
ATOM 800 C C . GLU A 1 103 ? 12.595 -6.413 -17.069 1.00 82.56 103 GLU A C 1
ATOM 802 O O . GLU A 1 103 ? 12.014 -7.393 -17.536 1.00 82.56 103 GLU A O 1
ATOM 807 N N . ILE A 1 104 ? 13.909 -6.427 -16.808 1.00 84.88 104 ILE A N 1
ATOM 808 C CA . ILE A 1 104 ? 14.764 -7.609 -17.015 1.00 84.88 104 ILE A CA 1
ATOM 809 C C . ILE A 1 104 ? 14.378 -8.737 -16.053 1.00 84.88 104 ILE A C 1
ATOM 811 O O . ILE A 1 104 ? 14.274 -9.893 -16.453 1.00 84.88 104 ILE A O 1
ATOM 815 N N . GLN A 1 105 ? 14.183 -8.422 -14.771 1.00 81.31 105 GLN A N 1
ATOM 816 C CA . GLN A 1 105 ? 13.879 -9.418 -13.744 1.00 81.31 105 GLN A CA 1
ATOM 817 C C . GLN A 1 105 ? 12.519 -10.099 -13.965 1.00 81.31 105 GLN A C 1
ATOM 819 O O . GLN A 1 105 ? 12.360 -11.272 -13.616 1.00 81.31 105 GLN A O 1
ATOM 824 N N . TYR A 1 106 ? 11.544 -9.369 -14.509 1.00 75.31 106 TYR A N 1
ATOM 825 C CA . TYR A 1 106 ? 10.212 -9.894 -14.806 1.00 75.31 106 TYR A CA 1
ATOM 826 C C . TYR A 1 106 ? 10.106 -10.572 -16.178 1.00 75.31 106 TYR A C 1
ATOM 828 O O . TYR A 1 106 ? 9.088 -11.206 -16.430 1.00 75.31 106 TYR A O 1
ATOM 836 N N . ASP A 1 107 ? 11.146 -10.495 -17.018 1.00 73.25 107 ASP A N 1
ATOM 837 C CA . ASP A 1 107 ? 11.141 -10.982 -18.410 1.00 73.25 107 ASP A CA 1
ATOM 838 C C . ASP A 1 107 ? 10.019 -10.357 -19.271 1.00 73.25 107 ASP A C 1
ATOM 840 O O . ASP A 1 107 ? 9.626 -10.891 -20.304 1.00 73.25 107 ASP A O 1
ATOM 844 N N . ASP A 1 108 ? 9.503 -9.197 -18.847 1.00 71.38 108 ASP A N 1
ATOM 845 C CA . ASP A 1 108 ? 8.445 -8.458 -19.547 1.00 71.38 108 ASP A CA 1
ATOM 846 C C . ASP A 1 108 ? 9.030 -7.630 -20.708 1.00 71.38 108 ASP A C 1
ATOM 848 O O . ASP A 1 108 ? 8.378 -7.458 -21.740 1.00 71.38 108 ASP A O 1
ATOM 852 N N . CYS A 1 109 ? 10.271 -7.138 -20.556 1.00 73.75 109 CYS A N 1
ATOM 853 C CA . CYS A 1 109 ? 11.006 -6.336 -21.546 1.00 73.75 109 CYS A CA 1
ATOM 854 C C . CYS A 1 109 ? 10.193 -5.161 -22.144 1.00 73.75 109 CYS A C 1
ATOM 856 O O . CYS A 1 109 ? 10.350 -4.832 -23.325 1.00 73.75 109 CYS A O 1
ATOM 858 N N . GLN A 1 110 ? 9.328 -4.511 -21.353 1.00 73.88 110 GLN A N 1
ATOM 859 C CA . GLN A 1 110 ? 8.514 -3.374 -21.797 1.00 73.88 110 GLN A CA 1
ATOM 860 C C . GLN A 1 110 ? 9.238 -2.054 -21.516 1.00 73.88 110 GLN A C 1
ATOM 862 O O . GLN A 1 110 ? 9.021 -1.392 -20.506 1.00 73.88 110 GLN A O 1
ATOM 867 N N . TRP A 1 111 ? 10.110 -1.650 -22.438 1.00 76.19 111 TRP A N 1
ATOM 868 C CA . TRP A 1 111 ? 11.001 -0.497 -22.246 1.00 76.19 111 TRP A CA 1
ATOM 869 C C . TRP A 1 111 ? 10.320 0.884 -22.333 1.00 76.19 111 TRP A C 1
ATOM 871 O O . TRP A 1 111 ? 10.910 1.868 -21.898 1.00 76.19 111 TRP A O 1
ATOM 881 N N . GLU A 1 112 ? 9.097 0.973 -22.870 1.00 72.12 112 GLU A N 1
ATOM 882 C CA . GLU A 1 112 ? 8.358 2.235 -23.100 1.00 72.12 112 GLU A CA 1
ATOM 883 C C . GLU A 1 112 ? 7.118 2.402 -22.195 1.00 72.12 112 GLU A C 1
ATOM 885 O O . GLU A 1 112 ? 6.126 3.014 -22.592 1.00 72.12 112 GLU A O 1
ATOM 890 N N . ARG A 1 113 ? 7.138 1.805 -21.002 1.00 59.88 113 ARG A N 1
ATOM 891 C CA . ARG A 1 113 ? 5.977 1.726 -20.104 1.00 59.88 113 ARG A CA 1
ATOM 892 C C . ARG A 1 113 ? 5.621 3.037 -19.398 1.00 59.88 113 ARG A C 1
ATOM 894 O O . ARG A 1 113 ? 6.552 3.757 -18.971 1.00 59.88 113 ARG A O 1
#

Secondary structure (DSSP, 8-state):
-THHHHIIIIIIIS---SEEEEEEEEE-TTSSS-EEEEEEEEE-SSS-HHHHHHHHHHHHHHHHHHHHT--HHHHHHHHHHHHHHHSPPPSSHHHHHHHHHHHHHHT---TT-